Protein AF-A0A7C2TAX2-F1 (afdb_monomer)

Nearest PDB structures (foldseek):
  6dma-assembly3_E  TM=7.092E-01  e=4.106E+00  synthetic construct
  6dma-assembly4_G  TM=7.271E-01  e=4.387E+00  synthetic construct
  8cqn-assembly1_A  TM=7.491E-01  e=6.525E+00  Borreliella burgdorferi B31

Sequence (69 aa):
MDEKSKKEAFQLGQAVFIILVVMTIGEYWLGAIAVNWWAPIIAVALLKAYFVVRDYMHLPRLFAADEEE

Secondary structure (DSSP, 8-state):
--HHHHHHHHHHHHHHHHHHHHHHHHHHHHHHH-TT-HHHHHHHHHHHHHHIIIIIS-HHHHHHTTS--

pLDDT: mean 77.94, std 13.57, range [41.28, 94.25]

Foldseek 3Di:
DDPVVVVVLVVLLVVLVVVLVVLVVVLVVCCVPPVPPVPVNVVSVVVNVVSCCPNVVVVVVVVVVVVPD

Solvent-accessible surface area (backbone atoms only — not comparable to full-atom values): 4047 Å² total; per-residue (Å²): 135,61,74,66,62,56,53,53,54,50,51,51,45,52,53,52,49,53,52,51,51,54,54,50,54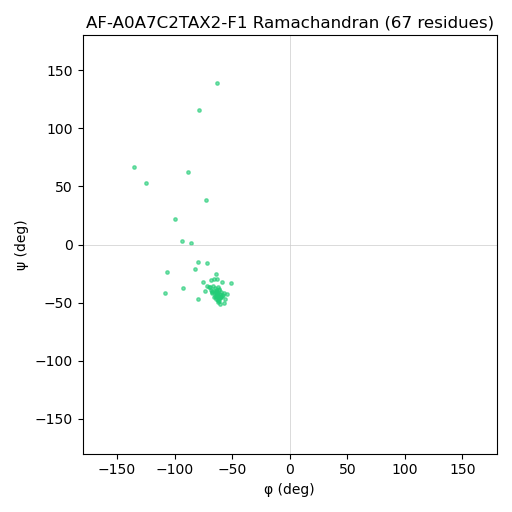,52,46,52,53,45,51,73,74,40,71,86,51,55,68,64,52,50,51,53,52,52,56,47,50,50,52,43,49,65,68,68,37,62,52,68,61,64,62,54,64,72,77,79,122

Mean predicted aligned error: 8.92 Å

Structure (mmCIF, N/CA/C/O backbone):
data_AF-A0A7C2TAX2-F1
#
_entry.id   AF-A0A7C2TAX2-F1
#
loop_
_atom_site.group_PDB
_atom_site.id
_atom_site.type_symbol
_atom_site.label_atom_id
_atom_site.label_alt_id
_atom_site.label_comp_id
_atom_site.label_asym_id
_atom_site.label_entity_id
_atom_site.label_seq_id
_atom_site.pdbx_PDB_ins_code
_atom_site.Cartn_x
_atom_site.Cartn_y
_atom_site.Cartn_z
_atom_site.occupancy
_atom_site.B_iso_or_equiv
_atom_site.auth_seq_id
_atom_site.auth_comp_id
_atom_site.auth_asym_id
_atom_site.auth_atom_id
_atom_site.pdbx_PDB_model_num
ATOM 1 N N . MET A 1 1 ? -21.172 0.918 22.099 1.00 53.00 1 MET A N 1
ATOM 2 C CA . MET A 1 1 ? -19.911 0.834 21.331 1.00 53.00 1 MET A CA 1
ATOM 3 C C . MET A 1 1 ? -18.985 1.932 21.834 1.00 53.00 1 MET A C 1
ATOM 5 O O . MET A 1 1 ? -19.294 3.101 21.636 1.00 53.00 1 MET A O 1
ATOM 9 N N . ASP A 1 2 ? -17.939 1.542 22.559 1.00 63.00 2 ASP A N 1
ATOM 10 C CA . ASP A 1 2 ? -17.043 2.413 23.328 1.00 63.00 2 ASP A CA 1
ATOM 11 C C . ASP A 1 2 ? -16.273 3.407 22.434 1.00 63.00 2 ASP A C 1
ATOM 13 O O . ASP A 1 2 ? -15.821 3.061 21.338 1.00 63.00 2 ASP A O 1
ATOM 17 N N . GLU A 1 3 ? -16.128 4.658 22.875 1.00 67.50 3 GLU A N 1
ATOM 18 C CA . GLU A 1 3 ? -15.492 5.742 22.105 1.00 67.50 3 GLU A CA 1
ATOM 19 C C . GLU A 1 3 ? -14.002 5.457 21.827 1.00 67.50 3 GLU A C 1
ATOM 21 O O . GLU A 1 3 ? -13.439 5.892 20.818 1.00 67.50 3 GLU A O 1
ATOM 26 N N . LYS A 1 4 ? -13.386 4.640 22.689 1.00 65.25 4 LYS A N 1
ATOM 27 C CA . LYS A 1 4 ? -12.005 4.165 22.581 1.00 65.25 4 LYS A CA 1
ATOM 28 C C . LYS A 1 4 ? -11.795 3.250 21.367 1.00 65.25 4 LYS A C 1
ATOM 30 O O . LYS A 1 4 ? -10.884 3.486 20.577 1.00 65.25 4 LYS A O 1
ATOM 35 N N . SER A 1 5 ? -12.704 2.297 21.141 1.00 61.50 5 SER A N 1
ATOM 36 C CA . SER A 1 5 ? -12.625 1.356 20.011 1.00 61.50 5 SER A CA 1
ATOM 37 C C . SER A 1 5 ? -12.780 2.041 18.651 1.00 61.50 5 SER A C 1
ATOM 39 O O . SER A 1 5 ? -12.206 1.595 17.660 1.00 61.50 5 SER A O 1
ATOM 41 N N . LYS A 1 6 ? -13.521 3.157 18.580 1.00 62.50 6 LYS A N 1
ATOM 42 C CA . LYS A 1 6 ? -13.631 3.949 17.343 1.00 62.50 6 LYS A CA 1
ATOM 43 C C . LYS A 1 6 ? -12.313 4.639 16.984 1.00 62.50 6 LYS A C 1
ATOM 45 O O . LYS A 1 6 ? -11.957 4.683 15.809 1.00 62.50 6 LYS A O 1
ATOM 50 N N . LYS A 1 7 ? -11.582 5.158 17.979 1.00 68.44 7 LYS A N 1
ATOM 51 C CA . LYS A 1 7 ? -10.267 5.786 17.764 1.00 68.44 7 LYS A CA 1
ATOM 52 C C . LYS A 1 7 ? -9.216 4.773 17.321 1.00 68.44 7 LYS A C 1
ATOM 54 O O . LYS A 1 7 ? -8.448 5.079 16.416 1.00 68.44 7 LYS A O 1
ATOM 59 N N . GLU A 1 8 ? -9.208 3.580 17.907 1.00 71.44 8 GLU A N 1
ATOM 60 C CA . GLU A 1 8 ? -8.263 2.516 17.539 1.00 71.44 8 GLU A CA 1
ATOM 61 C C . GLU A 1 8 ? -8.484 2.023 16.101 1.00 71.44 8 GLU A C 1
ATOM 63 O O . GLU A 1 8 ? -7.532 1.947 15.327 1.00 71.44 8 GLU A O 1
ATOM 68 N N . ALA A 1 9 ? -9.739 1.795 15.696 1.00 68.69 9 ALA A N 1
ATOM 69 C CA . ALA A 1 9 ? -10.063 1.428 14.315 1.00 68.69 9 ALA A CA 1
ATOM 70 C C . ALA A 1 9 ? -9.661 2.523 13.306 1.00 68.69 9 ALA A C 1
ATOM 72 O O . ALA A 1 9 ? -9.150 2.229 12.226 1.00 68.69 9 ALA A O 1
ATOM 73 N N . PHE A 1 10 ? -9.843 3.796 13.673 1.00 72.94 10 PHE A N 1
ATOM 74 C CA . PHE A 1 10 ? -9.434 4.928 12.8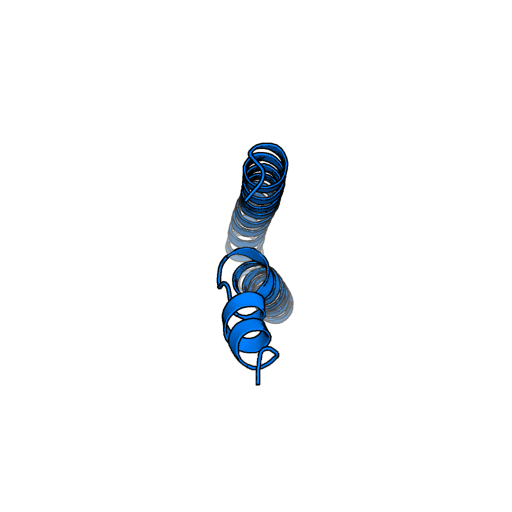41 1.00 72.94 10 PHE A CA 1
ATOM 75 C C . PHE A 1 10 ? -7.907 5.035 12.702 1.00 72.94 10 PHE A C 1
ATOM 77 O O . PHE A 1 10 ? -7.402 5.260 11.602 1.00 72.94 10 PHE A O 1
ATOM 84 N N . GLN A 1 11 ? -7.163 4.830 13.794 1.00 78.25 11 GLN A N 1
ATOM 85 C CA . GLN A 1 11 ? -5.697 4.820 13.777 1.00 78.25 11 GLN A CA 1
ATOM 86 C C . GLN A 1 11 ? -5.142 3.669 12.932 1.00 78.25 11 GLN A C 1
ATOM 88 O O . GLN A 1 11 ? -4.189 3.874 12.179 1.00 78.25 11 GLN A O 1
ATOM 93 N N . LEU A 1 12 ? -5.761 2.485 13.001 1.00 79.88 12 LEU A N 1
ATOM 94 C CA . LEU A 1 12 ? -5.385 1.340 12.173 1.00 79.88 12 LEU A CA 1
ATOM 95 C C . LEU A 1 12 ? -5.578 1.647 10.680 1.00 79.88 12 LEU A C 1
ATOM 97 O O . LEU A 1 12 ? -4.644 1.485 9.896 1.00 79.88 12 LEU A O 1
ATOM 101 N N . GLY A 1 13 ? -6.748 2.169 10.297 1.00 81.06 13 GLY A N 1
ATOM 102 C CA . GLY A 1 13 ? -7.024 2.563 8.912 1.00 81.06 13 GLY A CA 1
ATOM 103 C C . GLY A 1 13 ? -6.051 3.628 8.397 1.00 81.06 13 GLY A C 1
ATOM 104 O O . GLY A 1 13 ? -5.539 3.516 7.284 1.00 81.06 13 GLY A O 1
ATOM 105 N N . GLN A 1 14 ? -5.714 4.621 9.227 1.00 84.44 14 GLN A N 1
ATOM 106 C CA . GLN A 1 14 ? -4.732 5.653 8.882 1.00 84.44 14 GLN A CA 1
ATOM 107 C C . GLN A 1 14 ? -3.318 5.083 8.691 1.00 84.44 14 GLN A C 1
ATOM 109 O O . GLN A 1 14 ? -2.622 5.472 7.752 1.00 84.44 14 GLN A O 1
ATOM 114 N N . ALA A 1 15 ? -2.882 4.153 9.543 1.00 86.06 15 ALA A N 1
ATOM 115 C CA . ALA A 1 15 ? -1.582 3.502 9.397 1.00 86.06 15 ALA A CA 1
ATOM 116 C C . ALA A 1 15 ? -1.502 2.687 8.095 1.00 86.06 15 ALA A C 1
ATOM 118 O O . ALA A 1 15 ? -0.527 2.795 7.349 1.00 86.06 15 ALA A O 1
ATOM 119 N N . VAL A 1 16 ? -2.557 1.929 7.777 1.00 86.38 16 VAL A N 1
ATOM 120 C CA . VAL A 1 16 ? -2.648 1.152 6.531 1.00 86.38 16 VAL A CA 1
ATOM 121 C C . VAL A 1 16 ? -2.660 2.073 5.312 1.00 86.38 16 VAL A C 1
ATOM 123 O O . VAL A 1 16 ? -1.966 1.801 4.334 1.00 86.38 16 VAL A O 1
ATOM 126 N N . PHE A 1 17 ? -3.367 3.205 5.378 1.00 87.50 17 PHE A N 1
ATOM 127 C CA . PHE A 1 17 ? -3.353 4.214 4.318 1.00 87.50 17 PHE A CA 1
ATOM 128 C C . PHE A 1 17 ? -1.938 4.710 4.008 1.00 87.50 17 PHE A C 1
ATOM 130 O O . PHE A 1 17 ? -1.537 4.754 2.847 1.00 87.50 17 PHE A O 1
ATOM 137 N N . ILE A 1 18 ? -1.157 5.033 5.043 1.00 91.25 18 ILE A N 1
ATOM 138 C CA . ILE A 1 18 ? 0.231 5.487 4.883 1.00 91.25 18 ILE A CA 1
ATOM 139 C C . ILE A 1 18 ? 1.076 4.401 4.202 1.00 91.25 18 ILE A C 1
ATOM 141 O O 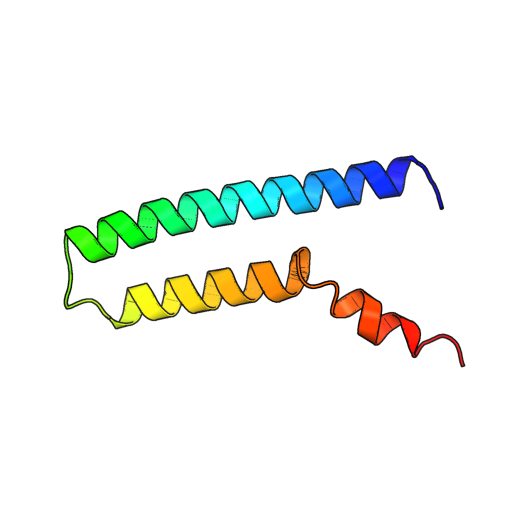. ILE A 1 18 ? 1.828 4.702 3.275 1.00 91.25 18 ILE A O 1
ATOM 145 N N . ILE A 1 19 ? 0.917 3.135 4.600 1.00 90.56 19 ILE A N 1
ATOM 146 C CA . ILE A 1 19 ? 1.615 2.001 3.972 1.00 90.56 19 ILE A CA 1
ATOM 147 C C . ILE A 1 19 ? 1.250 1.892 2.484 1.00 90.56 19 ILE A C 1
ATOM 149 O O . ILE A 1 19 ? 2.141 1.782 1.639 1.00 90.56 19 ILE A O 1
ATOM 153 N N . LEU A 1 20 ? -0.037 1.985 2.140 1.00 91.31 20 LEU A N 1
ATOM 154 C CA . LEU A 1 20 ? -0.508 1.925 0.751 1.00 91.31 20 LEU A CA 1
ATOM 155 C C . LEU A 1 20 ? 0.054 3.068 -0.105 1.00 91.31 20 LEU A C 1
ATOM 157 O O . LEU A 1 20 ? 0.446 2.843 -1.255 1.00 91.31 20 LEU A O 1
ATOM 161 N N . VAL A 1 21 ? 0.146 4.279 0.452 1.00 93.50 21 VAL A N 1
ATOM 162 C CA . VAL A 1 21 ? 0.764 5.435 -0.216 1.00 93.50 21 VAL A CA 1
ATOM 163 C C . VAL A 1 21 ? 2.241 5.162 -0.506 1.00 93.50 21 VAL A C 1
ATOM 165 O O . VAL A 1 21 ? 2.675 5.312 -1.649 1.00 93.50 21 VAL A O 1
ATOM 168 N N . VAL A 1 22 ? 3.004 4.687 0.483 1.00 94.25 22 VAL A N 1
ATOM 169 C CA . VAL A 1 22 ? 4.432 4.364 0.309 1.00 94.25 22 VAL A CA 1
ATOM 170 C C . VAL A 1 22 ? 4.630 3.274 -0.746 1.00 94.25 22 VAL A C 1
ATOM 172 O O . VAL A 1 22 ? 5.465 3.426 -1.638 1.00 94.25 22 VAL A O 1
ATOM 175 N N . MET A 1 23 ? 3.826 2.208 -0.713 1.00 91.06 23 MET A N 1
ATOM 176 C CA . MET A 1 23 ? 3.879 1.144 -1.722 1.00 91.06 23 MET A CA 1
ATOM 177 C C . MET A 1 23 ? 3.530 1.647 -3.131 1.00 91.06 23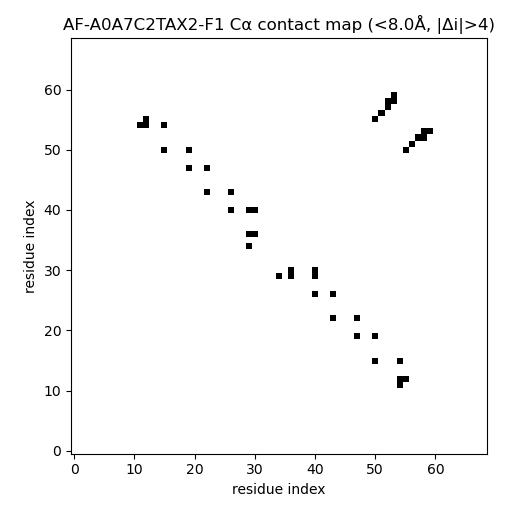 MET A C 1
ATOM 179 O O . MET A 1 23 ? 4.016 1.107 -4.121 1.00 91.06 23 MET A O 1
ATOM 183 N N . THR A 1 24 ? 2.683 2.670 -3.248 1.00 91.88 24 THR A N 1
ATOM 184 C CA . THR A 1 24 ? 2.315 3.277 -4.539 1.00 91.88 24 THR A CA 1
ATOM 185 C C . THR A 1 24 ? 3.439 4.125 -5.107 1.00 91.88 24 THR A C 1
ATOM 187 O O . THR A 1 24 ? 3.738 4.024 -6.295 1.00 91.88 24 THR A O 1
ATOM 190 N N . ILE A 1 25 ? 4.134 4.879 -4.256 1.00 94.12 25 ILE A N 1
ATOM 191 C CA . ILE A 1 25 ? 5.348 5.589 -4.662 1.00 94.12 25 ILE A CA 1
ATOM 192 C C . ILE A 1 25 ? 6.415 4.577 -5.101 1.00 94.12 25 ILE A C 1
ATOM 194 O O . ILE A 1 25 ? 6.973 4.718 -6.183 1.00 94.12 25 ILE A O 1
ATOM 198 N N . GLY A 1 26 ? 6.656 3.520 -4.320 1.00 89.94 26 GLY A N 1
ATOM 199 C CA . GLY A 1 26 ? 7.632 2.483 -4.674 1.00 89.94 26 GLY A CA 1
ATOM 200 C C . GLY A 1 26 ? 7.341 1.808 -6.020 1.00 89.94 26 GLY A C 1
ATOM 201 O O . GLY A 1 26 ? 8.244 1.649 -6.838 1.00 89.94 26 GLY A O 1
ATOM 202 N N . GLU A 1 27 ? 6.078 1.470 -6.286 1.00 88.69 27 GLU A N 1
ATOM 203 C CA . GLU A 1 27 ? 5.648 0.899 -7.569 1.00 88.69 27 GLU A CA 1
ATOM 204 C C . GLU A 1 27 ? 5.860 1.859 -8.743 1.00 88.69 27 GLU A C 1
ATOM 206 O O . GLU A 1 27 ? 6.353 1.436 -9.785 1.00 88.69 27 GLU A O 1
ATOM 211 N N . TYR A 1 28 ? 5.546 3.148 -8.576 1.00 90.00 28 TYR A N 1
ATOM 212 C CA . TYR A 1 28 ? 5.779 4.149 -9.619 1.00 90.00 28 TYR A CA 1
ATOM 213 C C . TYR A 1 28 ? 7.261 4.219 -10.008 1.00 90.00 28 TYR A C 1
ATOM 215 O O . TYR A 1 28 ? 7.594 4.224 -11.191 1.00 90.00 28 TYR A O 1
ATOM 223 N N . TRP A 1 29 ? 8.161 4.213 -9.021 1.00 89.44 29 TRP A N 1
ATOM 224 C CA . TRP A 1 29 ? 9.604 4.226 -9.271 1.00 89.44 29 TRP A CA 1
AT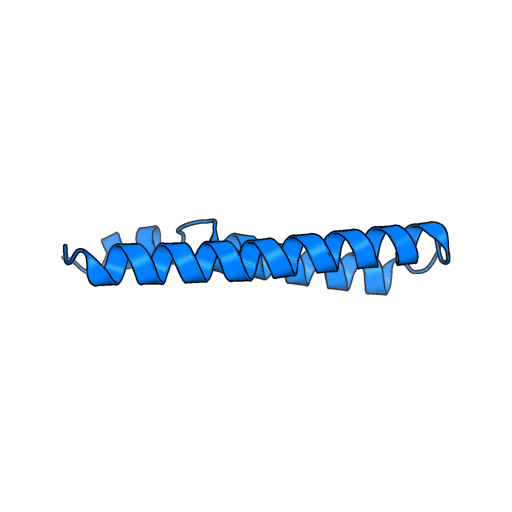OM 225 C C . TRP A 1 29 ? 10.086 2.927 -9.927 1.00 89.44 29 TRP A C 1
ATOM 227 O O . TRP A 1 29 ? 10.886 2.976 -10.861 1.00 89.44 29 TRP A O 1
ATOM 237 N N . LEU A 1 30 ? 9.566 1.772 -9.496 1.00 85.94 30 LEU A N 1
ATOM 238 C CA . LEU A 1 30 ? 9.850 0.480 -10.130 1.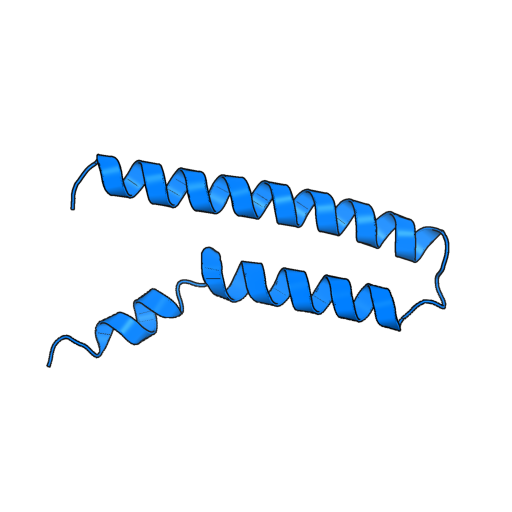00 85.94 30 LEU A CA 1
ATOM 239 C C . LEU A 1 30 ? 9.393 0.452 -11.593 1.00 85.94 30 LEU A C 1
ATOM 241 O O . LEU A 1 30 ? 10.161 0.039 -12.459 1.00 85.94 30 LEU A O 1
ATOM 245 N N . GLY A 1 31 ? 8.186 0.940 -11.881 1.00 83.88 31 GLY A N 1
ATOM 246 C CA . GLY A 1 31 ? 7.656 1.032 -13.240 1.00 83.88 31 GLY A CA 1
ATOM 2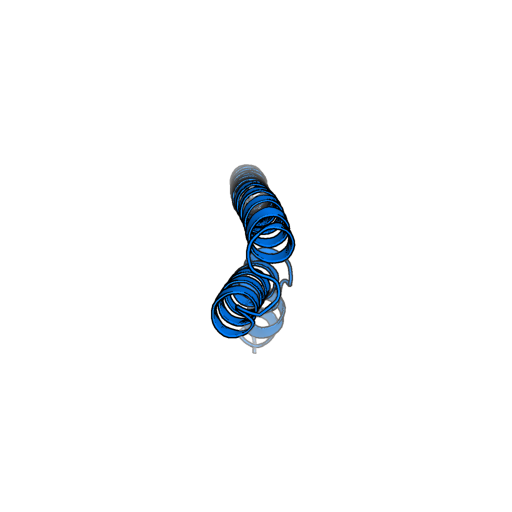47 C C . GLY A 1 31 ? 8.422 2.026 -14.115 1.00 83.88 31 GLY A C 1
ATOM 248 O O . GLY A 1 31 ? 8.626 1.764 -15.296 1.00 83.88 31 GLY A O 1
ATOM 249 N N . ALA A 1 32 ? 8.898 3.134 -13.540 1.00 86.38 32 ALA A N 1
ATOM 250 C CA . ALA A 1 32 ? 9.674 4.140 -14.261 1.00 86.38 32 ALA A CA 1
ATOM 251 C C . ALA A 1 32 ? 11.094 3.665 -14.623 1.00 86.38 32 ALA A C 1
ATOM 253 O O . ALA A 1 32 ? 11.603 4.023 -15.683 1.00 86.38 32 ALA A O 1
ATOM 254 N N . ILE A 1 33 ? 11.740 2.873 -13.760 1.00 85.00 33 ILE A N 1
ATOM 255 C CA . ILE A 1 33 ? 13.134 2.430 -13.950 1.00 85.00 33 ILE A CA 1
ATOM 256 C C . ILE A 1 33 ? 13.204 1.077 -14.676 1.00 85.00 33 ILE A C 1
ATOM 258 O O . ILE A 1 33 ? 14.097 0.859 -15.493 1.00 85.00 33 ILE A O 1
ATOM 262 N N . ALA A 1 34 ? 12.276 0.160 -14.394 1.00 77.50 34 ALA A N 1
ATOM 263 C CA . ALA A 1 34 ? 12.346 -1.232 -14.826 1.00 77.50 34 ALA A CA 1
ATOM 264 C C . ALA A 1 34 ? 10.998 -1.726 -15.382 1.00 77.50 34 ALA A C 1
ATOM 266 O O . ALA A 1 34 ? 10.373 -2.630 -14.836 1.00 77.50 34 ALA A O 1
ATOM 267 N N . VAL A 1 35 ? 10.577 -1.174 -16.526 1.00 71.50 35 VAL A N 1
ATOM 268 C CA . VAL A 1 35 ? 9.309 -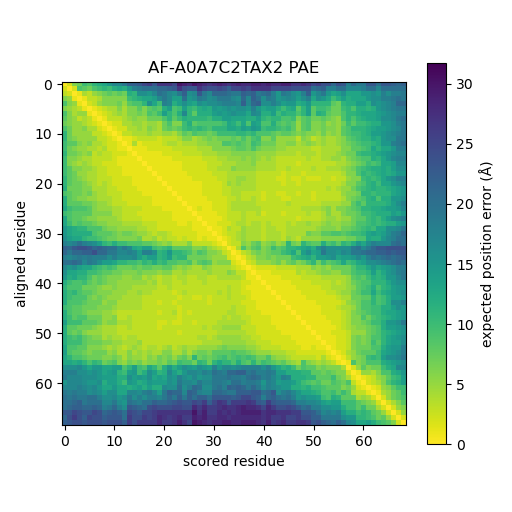1.508 -17.220 1.00 71.50 35 VAL A CA 1
ATOM 269 C C . VAL A 1 35 ? 9.103 -3.016 -17.439 1.00 71.50 35 VAL A C 1
ATOM 271 O O . VAL A 1 35 ? 7.979 -3.505 -17.367 1.00 71.50 35 VAL A O 1
ATOM 274 N N . ASN A 1 36 ? 10.176 -3.781 -17.657 1.00 80.94 36 ASN A N 1
ATOM 275 C CA . ASN A 1 36 ? 10.091 -5.228 -17.892 1.00 80.94 36 ASN A CA 1
ATOM 276 C C . ASN A 1 36 ? 10.065 -6.070 -16.603 1.00 80.94 36 ASN A C 1
ATOM 278 O O . ASN A 1 36 ? 10.034 -7.296 -16.681 1.00 80.94 36 ASN A O 1
ATOM 282 N N . TRP A 1 37 ? 10.094 -5.464 -15.413 1.00 81.88 37 TRP A N 1
ATOM 283 C CA . TRP A 1 37 ? 10.037 -6.170 -14.128 1.00 81.88 37 TRP A CA 1
ATOM 284 C C . TRP A 1 37 ? 8.585 -6.378 -13.676 1.00 81.88 37 TRP A C 1
ATOM 286 O O . TRP A 1 37 ? 8.139 -5.904 -12.634 1.00 81.88 37 TRP A O 1
ATOM 296 N N . TRP A 1 38 ? 7.837 -7.134 -14.475 1.00 82.94 38 TRP A N 1
ATOM 297 C CA . TRP A 1 38 ? 6.423 -7.438 -14.238 1.00 82.94 38 TRP A CA 1
ATOM 298 C C . TRP A 1 38 ? 6.180 -8.219 -12.933 1.00 82.94 38 TRP A C 1
ATOM 300 O O . TRP A 1 38 ? 5.212 -7.951 -12.225 1.00 82.94 38 TRP A O 1
ATOM 310 N N . ALA A 1 39 ? 7.077 -9.139 -12.566 1.00 87.50 39 ALA A N 1
ATOM 311 C CA . ALA A 1 39 ? 6.948 -9.957 -11.357 1.00 87.50 39 ALA A CA 1
ATOM 312 C C . ALA A 1 39 ? 6.905 -9.144 -10.037 1.00 87.50 39 ALA A C 1
ATOM 314 O O . ALA A 1 39 ? 5.969 -9.340 -9.260 1.00 87.50 39 ALA A O 1
ATOM 315 N N . PRO A 1 40 ? 7.841 -8.216 -9.750 1.00 86.81 40 PRO A N 1
ATOM 316 C CA . PRO A 1 40 ? 7.770 -7.400 -8.536 1.00 86.81 40 PRO A CA 1
ATOM 317 C C . PRO A 1 40 ? 6.606 -6.402 -8.536 1.00 86.81 40 PRO A C 1
ATOM 319 O O . PRO A 1 40 ? 6.054 -6.146 -7.470 1.00 86.81 40 PRO A O 1
ATOM 322 N N . ILE A 1 41 ? 6.176 -5.893 -9.698 1.00 86.75 41 ILE A N 1
ATOM 323 C CA . ILE A 1 41 ? 4.967 -5.053 -9.799 1.00 86.75 41 ILE A CA 1
ATOM 324 C C . ILE A 1 41 ? 3.732 -5.858 -9.373 1.00 86.75 41 ILE A C 1
ATOM 326 O O . ILE A 1 41 ? 2.968 -5.417 -8.517 1.00 86.75 41 ILE A O 1
ATOM 330 N N . ILE A 1 42 ? 3.579 -7.086 -9.881 1.00 90.12 42 ILE A N 1
ATOM 331 C CA . ILE A 1 42 ? 2.487 -7.985 -9.478 1.00 90.12 42 ILE A CA 1
ATOM 332 C C . ILE A 1 42 ? 2.555 -8.302 -7.981 1.00 90.12 42 ILE A C 1
ATOM 334 O O . ILE A 1 42 ? 1.529 -8.266 -7.304 1.00 90.12 42 ILE A O 1
ATOM 338 N N . ALA A 1 43 ? 3.744 -8.573 -7.438 1.00 90.62 43 ALA A N 1
ATOM 339 C CA . ALA A 1 43 ? 3.903 -8.833 -6.009 1.00 90.62 43 ALA A CA 1
ATOM 340 C C . ALA A 1 43 ? 3.445 -7.637 -5.154 1.00 90.62 43 ALA A C 1
ATOM 342 O O . ALA A 1 43 ? 2.697 -7.816 -4.193 1.00 90.62 43 ALA A O 1
ATOM 343 N N . VAL A 1 44 ? 3.834 -6.413 -5.527 1.00 89.81 44 VAL A N 1
ATOM 344 C CA . VAL A 1 44 ? 3.403 -5.179 -4.852 1.00 89.81 44 VAL A CA 1
ATOM 345 C C . VAL A 1 44 ? 1.890 -4.979 -4.966 1.00 89.81 44 VAL A C 1
ATOM 347 O O . VAL A 1 44 ? 1.248 -4.634 -3.971 1.00 89.81 44 VAL A O 1
ATOM 350 N N . ALA A 1 45 ? 1.303 -5.244 -6.134 1.00 89.94 45 ALA A N 1
ATOM 351 C CA . ALA A 1 45 ? -0.136 -5.144 -6.352 1.00 89.94 45 ALA A CA 1
ATOM 352 C C . ALA A 1 45 ? -0.931 -6.134 -5.481 1.00 89.94 45 ALA A C 1
ATOM 354 O O . ALA A 1 45 ? -1.909 -5.742 -4.843 1.00 89.94 45 ALA A O 1
ATOM 355 N N . LEU A 1 46 ? -0.483 -7.392 -5.381 1.00 93.00 46 LEU A N 1
ATOM 356 C CA . LEU A 1 46 ? -1.103 -8.406 -4.517 1.00 93.00 46 LEU A CA 1
ATOM 357 C C . LEU A 1 46 ? -1.024 -8.023 -3.037 1.00 93.00 46 LEU A C 1
ATOM 359 O O . LEU A 1 46 ? -1.992 -8.178 -2.293 1.00 93.00 46 LEU A O 1
ATOM 363 N N . LEU A 1 47 ? 0.116 -7.485 -2.612 1.00 91.25 47 LEU A N 1
ATOM 364 C CA . LEU A 1 47 ? 0.346 -7.112 -1.222 1.00 91.25 47 LEU A CA 1
ATOM 365 C C . LEU A 1 47 ? -0.511 -5.893 -0.823 1.00 91.25 47 LEU A C 1
ATOM 367 O O . LEU A 1 47 ? -1.087 -5.876 0.264 1.00 91.25 47 LEU A O 1
ATOM 371 N N . LYS A 1 48 ? -0.716 -4.929 -1.734 1.00 90.19 48 LYS A N 1
ATOM 372 C CA . LYS A 1 48 ? -1.717 -3.860 -1.555 1.00 90.19 48 LYS A CA 1
ATOM 373 C C . LYS A 1 48 ? -3.138 -4.408 -1.497 1.00 90.19 48 LYS A C 1
ATOM 375 O O . LYS A 1 48 ? -3.895 -4.010 -0.616 1.00 90.19 48 LYS A O 1
ATOM 380 N N . ALA A 1 49 ? -3.501 -5.305 -2.418 1.00 88.88 49 ALA A N 1
ATOM 381 C CA . ALA A 1 49 ? -4.835 -5.897 -2.459 1.00 88.88 49 ALA A CA 1
ATOM 382 C C . ALA A 1 49 ? -5.168 -6.593 -1.134 1.00 88.88 49 ALA A C 1
ATOM 384 O O . ALA A 1 49 ? -6.254 -6.388 -0.605 1.00 88.88 49 ALA A O 1
ATOM 385 N N . TYR A 1 50 ? -4.211 -7.316 -0.544 1.00 89.19 50 TYR A N 1
ATOM 386 C CA . TYR A 1 50 ? -4.353 -7.909 0.786 1.00 89.19 50 TYR A CA 1
ATOM 387 C C . TYR A 1 50 ? -4.671 -6.868 1.873 1.00 89.19 50 TYR A C 1
ATOM 389 O O . TYR A 1 50 ? -5.642 -7.036 2.609 1.00 89.19 50 TYR A O 1
ATOM 397 N N . PHE A 1 51 ? -3.907 -5.774 1.960 1.00 87.00 51 PHE A N 1
ATOM 398 C CA . PHE A 1 51 ? -4.155 -4.720 2.954 1.00 87.00 51 PHE A CA 1
ATOM 399 C C . PHE A 1 51 ? -5.502 -4.020 2.752 1.00 87.00 51 PHE A C 1
ATOM 401 O O . PHE A 1 51 ? -6.225 -3.771 3.713 1.00 87.00 51 PHE A O 1
ATOM 408 N N . VAL A 1 52 ? -5.877 -3.740 1.502 1.00 85.94 52 VAL A N 1
ATOM 409 C CA . VAL A 1 52 ? -7.178 -3.136 1.189 1.00 85.94 52 VAL A CA 1
ATOM 410 C C . VAL A 1 52 ? -8.315 -4.080 1.579 1.00 85.94 52 VAL A C 1
ATOM 412 O O . VAL A 1 52 ? -9.271 -3.651 2.217 1.00 85.94 52 VAL A O 1
ATOM 415 N N . VAL A 1 53 ? -8.201 -5.365 1.249 1.00 84.56 53 VAL A N 1
ATOM 416 C CA . VAL A 1 53 ? -9.202 -6.394 1.564 1.00 84.56 53 VAL A CA 1
ATOM 417 C C . VAL A 1 53 ? -9.350 -6.616 3.070 1.00 84.56 53 VAL A C 1
ATOM 419 O O . VAL A 1 53 ? -10.459 -6.846 3.539 1.00 84.56 53 VAL A O 1
ATOM 422 N N . ARG A 1 54 ? -8.253 -6.560 3.830 1.00 81.19 54 ARG A N 1
ATOM 423 C CA . ARG A 1 54 ? -8.256 -6.816 5.274 1.00 81.19 54 ARG A CA 1
ATOM 424 C C . ARG A 1 54 ? -8.747 -5.621 6.090 1.00 81.19 54 ARG A C 1
ATOM 426 O O . ARG A 1 54 ? -9.534 -5.804 7.012 1.00 81.19 54 ARG A O 1
ATOM 433 N N . ASP A 1 55 ? -8.239 -4.426 5.786 1.00 76.25 55 ASP A N 1
ATOM 434 C CA . ASP A 1 55 ? -8.384 -3.252 6.656 1.00 76.25 55 ASP A CA 1
ATOM 435 C C . ASP A 1 55 ? -9.386 -2.212 6.127 1.00 76.25 55 ASP A C 1
ATOM 437 O O . ASP A 1 55 ? -9.926 -1.432 6.909 1.00 76.25 55 ASP A O 1
ATOM 441 N N . TYR A 1 56 ? -9.653 -2.185 4.815 1.00 72.12 56 TYR A N 1
ATOM 442 C CA . TYR A 1 56 ? -10.560 -1.209 4.189 1.00 72.12 56 TYR A CA 1
ATOM 443 C C . TYR A 1 56 ? -11.879 -1.828 3.725 1.00 72.12 56 TYR A C 1
ATOM 445 O O . TYR A 1 56 ? -12.956 -1.254 3.925 1.00 72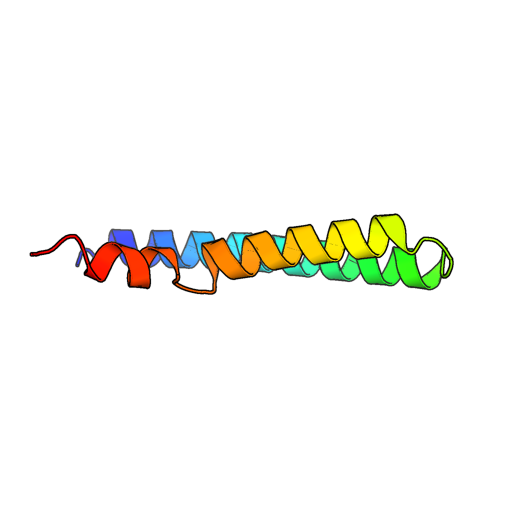.12 56 TYR A O 1
ATOM 453 N N . MET A 1 57 ? -11.826 -3.017 3.129 1.00 72.06 57 MET A N 1
ATOM 454 C CA . MET A 1 57 ? -13.011 -3.826 2.909 1.00 72.06 57 MET A CA 1
ATOM 455 C C . MET A 1 57 ? -13.320 -4.500 4.233 1.00 72.06 57 MET A C 1
ATOM 457 O O . MET A 1 57 ? -12.544 -5.288 4.755 1.00 72.06 57 MET A O 1
ATOM 461 N N . HIS A 1 58 ? -14.466 -4.170 4.809 1.00 66.81 58 HIS A N 1
ATOM 462 C CA . HIS A 1 58 ? -14.900 -4.700 6.095 1.00 66.81 58 HIS A CA 1
ATOM 463 C C . HIS A 1 58 ? -15.339 -6.175 5.976 1.00 66.81 58 HIS A C 1
ATOM 465 O O . HIS A 1 58 ? -16.316 -6.582 6.594 1.00 66.81 58 HIS A O 1
ATOM 471 N N . LEU A 1 59 ? -14.651 -6.984 5.166 1.00 62.34 59 LEU A N 1
ATOM 472 C CA . LEU A 1 59 ? -14.935 -8.399 4.952 1.00 62.34 59 LEU A CA 1
ATOM 473 C C . LEU A 1 59 ? -14.979 -9.185 6.268 1.00 62.34 59 LEU A C 1
ATOM 475 O O . LEU A 1 59 ? -15.952 -9.906 6.456 1.00 62.34 59 LEU A O 1
ATOM 479 N N . PRO A 1 60 ? -14.067 -8.982 7.241 1.00 60.78 60 PRO A N 1
ATOM 480 C CA . PRO A 1 60 ? -14.195 -9.630 8.547 1.00 60.78 60 PRO A CA 1
ATOM 481 C C . PRO A 1 60 ? -15.508 -9.285 9.263 1.00 60.78 60 PRO A C 1
ATOM 483 O O . PRO A 1 60 ? -16.058 -10.114 9.970 1.00 60.78 60 PRO A O 1
ATOM 486 N N . ARG A 1 61 ? -16.044 -8.074 9.060 1.00 58.78 61 ARG A N 1
ATOM 487 C CA . ARG A 1 61 ? -17.315 -7.634 9.652 1.00 58.78 61 ARG A CA 1
ATOM 488 C C . ARG A 1 61 ? -18.533 -8.248 8.967 1.00 58.78 61 ARG A C 1
ATOM 490 O O . ARG A 1 61 ? -19.536 -8.464 9.629 1.00 58.78 61 ARG A O 1
ATOM 497 N N . LEU A 1 62 ? -18.447 -8.498 7.661 1.00 57.81 62 LEU A N 1
ATOM 498 C CA . LEU A 1 62 ? -19.475 -9.218 6.906 1.00 57.81 62 LEU A CA 1
ATOM 499 C C . LEU A 1 62 ? -19.522 -10.699 7.300 1.00 57.81 62 LEU A C 1
ATOM 501 O O . LEU A 1 62 ? -20.610 -11.241 7.401 1.00 57.81 62 LEU A O 1
ATOM 505 N N . PHE A 1 63 ? -18.373 -11.320 7.582 1.00 58.66 63 PHE A N 1
ATOM 506 C CA . PHE A 1 63 ? -18.308 -12.711 8.049 1.00 58.66 63 PHE A CA 1
ATOM 507 C C . PHE A 1 63 ? -18.551 -12.880 9.559 1.00 58.66 63 PHE A C 1
ATOM 509 O O . PHE A 1 63 ? -18.922 -13.963 9.983 1.00 58.66 63 PHE A O 1
ATOM 516 N N . ALA A 1 64 ? -18.379 -11.833 10.372 1.00 57.69 64 ALA A N 1
ATOM 517 C CA . ALA A 1 64 ? -18.734 -11.850 11.797 1.00 57.69 64 ALA A CA 1
ATOM 518 C C . ALA A 1 64 ? -20.237 -11.633 12.056 1.00 57.69 64 ALA A C 1
ATOM 520 O O . ALA A 1 64 ? -20.704 -11.875 13.162 1.00 57.69 64 ALA A O 1
ATOM 521 N N . ALA A 1 65 ? -20.994 -11.157 11.061 1.00 55.59 65 ALA A N 1
ATOM 522 C CA . ALA A 1 65 ? -22.443 -10.988 11.175 1.00 55.59 65 ALA A CA 1
ATOM 523 C C . ALA A 1 65 ? -23.209 -12.328 11.172 1.00 55.59 65 ALA A C 1
ATOM 525 O O . ALA A 1 65 ? -24.362 -12.344 11.583 1.00 55.59 65 ALA A O 1
ATOM 526 N N . ASP A 1 66 ? -22.564 -13.425 10.757 1.00 53.41 66 ASP A N 1
ATOM 527 C CA . ASP A 1 66 ? -23.126 -14.786 10.754 1.00 53.41 66 ASP A CA 1
ATOM 528 C C . ASP A 1 66 ? -22.783 -15.593 12.031 1.00 53.41 66 ASP A C 1
ATOM 530 O O . ASP A 1 66 ? -23.144 -16.760 12.133 1.00 53.41 66 ASP A O 1
ATOM 534 N N . GLU A 1 67 ? -22.094 -15.002 13.018 1.00 52.94 67 GLU A N 1
ATOM 535 C CA . GLU A 1 67 ? -21.777 -15.646 14.313 1.00 52.94 67 GLU A CA 1
ATOM 536 C C . GLU A 1 67 ? -22.729 -15.205 15.451 1.00 52.94 67 GLU A C 1
ATOM 538 O O . GLU A 1 67 ? -22.409 -15.324 16.634 1.00 52.94 67 GLU A O 1
ATOM 543 N N . GLU A 1 68 ? -23.918 -14.707 15.089 1.00 48.78 68 GLU A N 1
ATOM 544 C CA . GLU A 1 68 ? -25.053 -14.440 15.987 1.00 48.78 68 GLU A CA 1
ATOM 545 C C . GLU A 1 68 ? -26.336 -15.158 15.497 1.00 48.78 68 GLU A C 1
ATOM 547 O O . GLU A 1 68 ? -27.380 -14.530 15.348 1.00 48.78 68 GLU A O 1
ATOM 552 N N . GLU A 1 69 ? -26.280 -16.475 15.261 1.00 41.28 69 GLU A N 1
ATOM 553 C CA . GLU A 1 69 ? -27.459 -17.371 15.332 1.00 41.28 69 GLU A CA 1
ATOM 554 C C . GLU A 1 69 ? -27.146 -18.660 16.105 1.00 41.28 69 GLU A C 1
ATOM 556 O O . GLU A 1 69 ? -26.134 -19.330 15.791 1.00 41.28 69 GLU A O 1
#

Radius of gyration: 16.29 Å; Cα contacts (8 Å, |Δi|>4): 22; chains: 1; bounding box: 41×23×41 Å